Protein AF-A0A2V7IXT1-F1 (afdb_monomer)

Radius of gyration: 15.96 Å; Cα contacts (8 Å, |Δi|>4): 130; chains: 1; bounding box: 38×46×34 Å

Secondary structure (DSSP, 8-state):
-HHHHHHHHTT--------TTTTTTHHHHHHHHHHTT-TT--HHHHHHHHHHHHB-TTTHHHHHHHHHHHHHT-HHHHHS-GGGPPPPPP-TT--SHHHHHHHHTTPPBPSS-SS--SS-HHHHHHHHHHHHHHHHTT--S----

Mean predicted aligned error: 5.62 Å

Sequence (145 aa):
RALVDCGLRLGLDGLVANAIFREAESLNIYAFGQMCRSAELTPERLIDQYAGFVADEKTRGVLGRVLRYIENHSNWQNSLPVSYRLKDFDLPHARSARVALDLLAQVKPRVQPAIPLLEPPAIYLGRLKKRLEAIAAGHIGGTSG

Structure (mmCIF, N/CA/C/O backbone):
data_AF-A0A2V7IXT1-F1
#
_entry.id   AF-A0A2V7IXT1-F1
#
loop_
_atom_site.group_PDB
_atom_site.id
_atom_site.type_symbol
_atom_site.label_atom_id
_atom_site.label_alt_id
_atom_site.label_comp_id
_atom_site.label_asym_id
_atom_site.label_entity_id
_atom_site.label_seq_id
_atom_site.pdbx_PDB_ins_code
_atom_site.Cartn_x
_atom_site.Cartn_y
_atom_site.Cartn_z
_atom_site.occupancy
_atom_site.B_iso_or_equiv
_atom_site.auth_seq_id
_atom_site.auth_comp_id
_atom_site.auth_asym_id
_atom_site.auth_atom_id
_atom_site.pdbx_PDB_model_num
ATOM 1 N N . ARG A 1 1 ? 4.694 -20.022 -6.732 1.00 57.53 1 ARG A N 1
ATOM 2 C CA . ARG A 1 1 ? 3.589 -21.012 -6.677 1.00 57.53 1 ARG A CA 1
ATOM 3 C C . ARG A 1 1 ? 4.124 -22.405 -6.362 1.00 57.53 1 ARG A C 1
ATOM 5 O O . ARG A 1 1 ? 4.001 -22.790 -5.213 1.00 57.53 1 ARG A O 1
ATOM 12 N N . ALA A 1 2 ? 4.880 -23.053 -7.260 1.00 70.38 2 ALA A N 1
ATOM 13 C CA . ALA A 1 2 ? 5.409 -24.413 -7.047 1.00 70.38 2 ALA A CA 1
ATOM 14 C C . ALA A 1 2 ? 6.084 -24.669 -5.681 1.00 70.38 2 ALA A C 1
ATOM 16 O O . ALA A 1 2 ? 5.893 -25.731 -5.103 1.00 70.38 2 ALA A O 1
ATOM 17 N N . LEU A 1 3 ? 6.842 -23.704 -5.146 1.00 76.38 3 LEU A N 1
ATOM 18 C CA . LEU A 1 3 ? 7.564 -23.867 -3.880 1.00 76.38 3 LEU A CA 1
ATOM 19 C C . LEU A 1 3 ? 6.647 -23.913 -2.641 1.00 76.38 3 LEU A C 1
ATOM 21 O O . LEU A 1 3 ? 6.862 -24.748 -1.769 1.00 76.38 3 LEU A O 1
ATOM 25 N N . VAL A 1 4 ? 5.608 -23.072 -2.582 1.00 75.50 4 VAL A N 1
ATOM 26 C CA . VAL A 1 4 ? 4.649 -23.044 -1.456 1.00 75.50 4 VAL A CA 1
ATOM 27 C C . VAL A 1 4 ? 3.779 -24.299 -1.477 1.00 75.50 4 VAL A C 1
ATOM 29 O O . VAL A 1 4 ? 3.658 -24.979 -0.462 1.00 75.50 4 VAL A O 1
ATOM 32 N N . ASP A 1 5 ? 3.262 -24.663 -2.652 1.00 77.19 5 ASP A N 1
ATOM 33 C CA . ASP A 1 5 ? 2.443 -25.869 -2.824 1.00 77.19 5 ASP A CA 1
ATOM 34 C C . ASP A 1 5 ? 3.253 -27.142 -2.517 1.00 77.19 5 ASP A C 1
ATOM 36 O O . ASP A 1 5 ? 2.739 -28.112 -1.961 1.00 77.19 5 ASP A O 1
ATOM 40 N N . CYS A 1 6 ? 4.548 -27.150 -2.855 1.00 81.44 6 CYS A N 1
ATOM 41 C CA . CYS A 1 6 ? 5.457 -28.227 -2.473 1.00 81.44 6 CYS A CA 1
ATOM 42 C C . CYS A 1 6 ? 5.661 -28.282 -0.954 1.00 81.44 6 CYS A C 1
ATOM 44 O O . CYS A 1 6 ? 5.529 -29.356 -0.378 1.00 81.44 6 CYS A O 1
ATOM 46 N N . GLY A 1 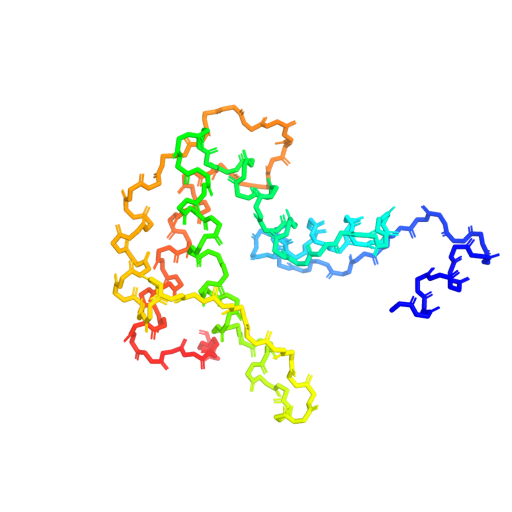7 ? 5.906 -27.140 -0.305 1.00 82.31 7 GLY A N 1
ATOM 47 C CA . GLY A 1 7 ? 6.073 -27.065 1.148 1.00 82.31 7 GLY A CA 1
ATOM 48 C C . GLY A 1 7 ? 4.863 -27.599 1.916 1.00 82.31 7 GLY A C 1
ATOM 49 O O . GLY A 1 7 ? 5.027 -28.444 2.791 1.00 82.31 7 GLY A O 1
ATOM 50 N N . LEU A 1 8 ? 3.649 -27.200 1.525 1.00 80.75 8 LEU A N 1
ATOM 51 C CA . LEU A 1 8 ? 2.416 -27.698 2.144 1.00 80.75 8 LEU A CA 1
ATOM 52 C C . LEU A 1 8 ? 2.257 -29.216 1.974 1.00 80.75 8 LEU A C 1
ATOM 54 O O . LEU A 1 8 ? 1.905 -29.908 2.926 1.00 80.75 8 LEU A O 1
ATOM 58 N N . ARG A 1 9 ? 2.573 -29.765 0.790 1.00 84.44 9 ARG A N 1
ATOM 59 C CA . ARG A 1 9 ? 2.565 -31.225 0.563 1.00 84.44 9 ARG A CA 1
ATOM 60 C C . ARG A 1 9 ? 3.599 -31.972 1.404 1.00 84.44 9 ARG A C 1
ATOM 62 O O . ARG A 1 9 ? 3.385 -33.137 1.716 1.00 84.44 9 ARG A O 1
ATOM 69 N N . LEU A 1 10 ? 4.699 -31.315 1.760 1.00 87.44 10 LEU A N 1
ATOM 70 C CA . LEU A 1 10 ? 5.731 -31.850 2.650 1.00 87.44 10 LEU A CA 1
ATOM 71 C C . LEU A 1 10 ? 5.381 -31.685 4.140 1.00 87.44 10 LEU A C 1
ATOM 73 O O . LEU A 1 10 ? 6.193 -32.043 4.989 1.00 87.44 10 LEU A O 1
ATOM 77 N N . GLY A 1 11 ? 4.195 -31.160 4.469 1.00 84.69 11 GLY A N 1
ATOM 78 C CA . GLY A 1 11 ? 3.756 -30.947 5.849 1.00 84.69 11 GLY A CA 1
ATOM 79 C C . GLY A 1 11 ? 4.353 -29.704 6.510 1.00 84.69 11 GLY A C 1
ATOM 80 O O . GLY A 1 11 ? 4.289 -29.584 7.728 1.00 84.69 11 GLY A O 1
ATOM 81 N N . LEU A 1 12 ? 4.934 -28.779 5.736 1.00 81.50 12 LEU A N 1
ATOM 82 C CA . LEU A 1 12 ? 5.376 -27.488 6.263 1.00 81.50 12 LEU A CA 1
ATOM 83 C C . LEU A 1 12 ? 4.149 -26.596 6.489 1.00 81.50 12 LEU A C 1
ATOM 85 O O . LEU A 1 12 ? 3.541 -26.117 5.534 1.00 81.50 12 LEU A O 1
ATOM 89 N N . ASP A 1 13 ? 3.791 -26.377 7.751 1.00 75.88 13 ASP A N 1
ATOM 90 C CA . ASP A 1 13 ? 2.590 -25.653 8.194 1.00 75.88 13 ASP A CA 1
ATOM 91 C C . ASP A 1 13 ? 2.894 -24.287 8.846 1.00 75.88 13 ASP A C 1
ATOM 93 O O . ASP A 1 13 ? 1.987 -23.517 9.175 1.00 75.88 13 ASP A O 1
ATOM 97 N N . GLY A 1 14 ? 4.181 -23.961 8.989 1.00 73.19 14 GLY A N 1
ATOM 98 C CA . GLY A 1 14 ? 4.692 -22.711 9.541 1.00 73.19 14 GLY A CA 1
ATOM 99 C C . GLY A 1 14 ? 5.402 -21.833 8.510 1.00 73.19 14 GLY A C 1
ATOM 100 O O . GLY A 1 14 ? 5.886 -22.294 7.477 1.00 73.19 14 GLY A O 1
ATOM 101 N N . LEU A 1 15 ? 5.496 -20.537 8.815 1.00 75.88 15 LEU A N 1
ATOM 102 C CA . LEU A 1 15 ? 6.227 -19.556 8.015 1.00 75.88 15 LEU A CA 1
ATOM 103 C C . LEU A 1 15 ? 7.211 -18.811 8.909 1.00 75.88 15 LEU A C 1
ATOM 105 O O . LEU A 1 15 ? 6.836 -18.303 9.964 1.00 75.88 15 LEU A O 1
ATOM 109 N N . VAL A 1 16 ? 8.454 -18.707 8.450 1.00 79.88 16 VAL A N 1
ATOM 110 C CA . VAL A 1 16 ? 9.487 -17.884 9.080 1.00 79.88 16 VAL A CA 1
ATOM 111 C C . VAL A 1 16 ? 9.944 -16.868 8.047 1.00 79.88 16 VAL A C 1
ATOM 113 O O . VAL A 1 16 ? 10.347 -17.234 6.945 1.00 79.88 16 VAL A O 1
ATOM 116 N N . ALA A 1 17 ? 9.856 -15.590 8.398 1.00 78.81 17 ALA A N 1
ATOM 117 C CA . ALA A 1 17 ? 10.349 -14.495 7.578 1.00 78.81 17 ALA A CA 1
ATOM 118 C C . ALA A 1 17 ? 11.476 -13.785 8.323 1.00 78.81 17 ALA A C 1
ATOM 120 O O . ALA A 1 17 ? 11.371 -13.525 9.523 1.00 78.81 17 ALA A O 1
ATOM 121 N N . ASN A 1 18 ? 12.541 -13.445 7.602 1.00 81.94 18 ASN A N 1
ATOM 122 C CA . ASN A 1 18 ? 13.525 -12.509 8.113 1.00 81.94 18 ASN A CA 1
ATOM 123 C C . ASN A 1 18 ? 12.978 -11.087 7.925 1.00 81.94 18 ASN A C 1
ATOM 125 O O . ASN A 1 18 ? 12.835 -10.634 6.794 1.00 81.94 18 ASN A O 1
ATOM 129 N N . ALA A 1 19 ? 12.637 -10.421 9.027 1.00 80.00 19 ALA A N 1
ATOM 130 C CA . ALA A 1 19 ? 11.978 -9.117 9.039 1.00 80.00 19 ALA A CA 1
ATOM 131 C C . ALA A 1 19 ? 12.789 -8.101 9.860 1.00 80.00 19 ALA A C 1
ATOM 133 O O . ALA A 1 19 ? 12.343 -7.628 10.906 1.00 80.00 19 ALA A O 1
ATOM 134 N N . ILE A 1 20 ? 14.004 -7.787 9.395 1.00 80.00 20 ILE A N 1
ATOM 135 C CA . ILE A 1 20 ? 14.915 -6.830 10.055 1.00 80.00 20 ILE A CA 1
ATOM 136 C C . ILE A 1 20 ? 14.280 -5.435 10.145 1.00 80.00 20 ILE A C 1
ATOM 138 O O . ILE A 1 20 ? 14.465 -4.743 11.143 1.00 80.00 20 ILE A O 1
ATOM 142 N N . PHE A 1 21 ? 13.480 -5.044 9.148 1.00 81.62 21 PHE A N 1
ATOM 143 C CA . PHE A 1 21 ? 12.805 -3.747 9.096 1.00 81.62 21 PHE A CA 1
ATOM 144 C C . PHE A 1 21 ? 11.285 -3.902 9.217 1.00 81.62 21 PHE A C 1
ATOM 146 O O . PHE A 1 21 ? 10.526 -3.399 8.391 1.00 81.62 21 PHE A O 1
ATOM 153 N N . ARG A 1 22 ? 10.822 -4.621 10.247 1.00 80.25 22 ARG A N 1
ATOM 154 C CA . ARG A 1 22 ? 9.412 -5.029 10.389 1.00 80.25 22 ARG A CA 1
ATOM 155 C C . ARG A 1 22 ? 8.401 -3.883 10.283 1.00 80.25 22 ARG A C 1
ATOM 157 O O . ARG A 1 22 ? 7.369 -4.046 9.639 1.00 80.25 22 ARG A O 1
ATOM 164 N N . GLU A 1 23 ? 8.684 -2.714 10.857 1.00 78.69 23 GLU A N 1
ATOM 165 C CA . GLU A 1 23 ? 7.810 -1.546 10.732 1.00 78.69 23 GLU A CA 1
ATOM 166 C C . GLU A 1 23 ? 7.810 -1.052 9.280 1.00 78.69 23 GLU A C 1
ATOM 168 O O . GLU A 1 23 ? 6.754 -0.735 8.718 1.00 78.69 23 GLU A O 1
ATOM 173 N N . ALA A 1 24 ? 8.987 -1.037 8.642 1.00 79.12 24 ALA A N 1
ATOM 174 C CA . ALA A 1 24 ? 9.158 -0.612 7.260 1.00 79.12 24 ALA A CA 1
ATOM 175 C C . ALA A 1 24 ? 8.388 -1.489 6.262 1.00 79.12 24 ALA A C 1
ATOM 177 O O . ALA A 1 24 ? 7.849 -0.977 5.281 1.00 79.12 24 ALA A O 1
ATOM 178 N N . GLU A 1 25 ? 8.289 -2.778 6.574 1.00 84.69 25 GLU A N 1
ATOM 179 C CA . GLU A 1 25 ? 7.840 -3.852 5.690 1.00 84.69 25 GLU A CA 1
ATOM 180 C C . GLU A 1 25 ? 6.503 -4.472 6.124 1.00 84.69 25 GLU A C 1
ATOM 182 O O . GLU A 1 25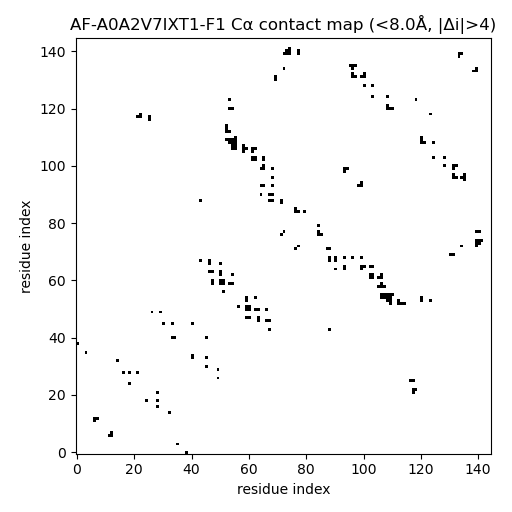 ? 6.168 -5.583 5.723 1.00 84.69 25 GLU A O 1
ATOM 187 N N . SER A 1 26 ? 5.707 -3.764 6.929 1.00 89.19 26 SER A N 1
ATOM 188 C CA . SER A 1 26 ? 4.436 -4.269 7.479 1.00 89.19 26 SER A CA 1
ATOM 189 C C . SER A 1 26 ? 3.475 -4.840 6.422 1.00 89.19 26 SER A C 1
ATOM 191 O O . SER A 1 26 ? 2.935 -5.933 6.612 1.00 89.19 26 SER A O 1
ATOM 193 N N . LEU A 1 27 ? 3.314 -4.162 5.277 1.00 92.31 27 LEU A N 1
ATOM 194 C CA . LEU A 1 27 ? 2.532 -4.671 4.141 1.00 92.31 27 LEU A CA 1
ATOM 195 C C . LEU A 1 27 ? 3.155 -5.940 3.538 1.00 92.31 27 LEU A C 1
ATOM 197 O O . LEU A 1 27 ? 2.425 -6.876 3.229 1.00 92.31 27 LEU A O 1
ATOM 201 N N . ASN A 1 28 ? 4.481 -6.006 3.411 1.00 89.56 28 ASN A N 1
ATOM 202 C CA . ASN A 1 28 ? 5.178 -7.163 2.841 1.00 89.56 28 ASN A CA 1
ATOM 203 C C . ASN A 1 28 ? 5.054 -8.390 3.748 1.00 89.56 28 ASN A C 1
ATOM 205 O O . ASN A 1 28 ? 4.817 -9.494 3.265 1.00 89.56 28 ASN A O 1
ATOM 209 N N . ILE A 1 29 ? 5.151 -8.198 5.065 1.00 89.31 29 ILE A N 1
ATOM 210 C CA . ILE A 1 29 ? 4.967 -9.261 6.061 1.00 89.31 29 ILE A CA 1
ATOM 211 C C . ILE A 1 29 ? 3.528 -9.779 6.019 1.00 89.31 29 ILE A C 1
ATOM 213 O O . ILE A 1 29 ? 3.306 -10.992 5.978 1.00 89.31 29 ILE A O 1
ATOM 217 N N . TYR A 1 30 ? 2.545 -8.873 5.971 1.00 91.31 30 TYR A N 1
ATOM 218 C CA . TYR A 1 30 ? 1.144 -9.248 5.777 1.00 91.31 30 TYR A CA 1
ATOM 219 C C . TYR A 1 30 ? 0.949 -10.014 4.461 1.00 91.31 30 TYR A C 1
ATOM 221 O O . TYR A 1 30 ? 0.306 -11.065 4.447 1.00 91.31 30 TYR A O 1
ATOM 229 N N . ALA A 1 31 ? 1.542 -9.524 3.368 1.00 90.88 31 ALA A N 1
ATOM 230 C CA . ALA A 1 31 ? 1.436 -10.134 2.053 1.00 90.88 31 ALA A CA 1
ATOM 231 C C . ALA A 1 31 ? 1.997 -11.556 2.032 1.00 90.88 31 ALA A C 1
ATOM 233 O O . ALA A 1 31 ? 1.325 -12.476 1.565 1.00 90.88 31 ALA A O 1
ATOM 234 N N . PHE A 1 32 ? 3.187 -11.742 2.603 1.00 88.44 32 PHE A N 1
ATOM 235 C CA . PHE A 1 32 ? 3.836 -13.039 2.730 1.00 88.44 32 PHE A CA 1
ATOM 236 C C . PHE A 1 32 ? 2.954 -14.031 3.497 1.00 88.44 32 PHE A C 1
ATOM 238 O O . PHE A 1 32 ? 2.653 -15.111 2.992 1.00 88.44 32 PHE A O 1
ATOM 245 N N . GLY A 1 33 ? 2.447 -13.637 4.670 1.00 88.31 33 GLY A N 1
ATOM 246 C CA . GLY A 1 33 ? 1.582 -14.495 5.479 1.00 88.31 33 GLY A CA 1
ATOM 247 C C . GLY A 1 33 ? 0.279 -14.895 4.776 1.00 88.31 33 GLY A C 1
ATOM 248 O O . GLY A 1 33 ? -0.142 -16.048 4.872 1.00 88.31 33 GLY A O 1
ATOM 249 N N . GLN A 1 34 ? -0.356 -13.970 4.054 1.00 88.94 34 GLN A N 1
ATOM 250 C CA . GLN A 1 34 ? -1.627 -14.232 3.371 1.00 88.94 34 GLN A CA 1
ATOM 251 C C . GLN A 1 34 ? -1.463 -15.049 2.089 1.00 88.94 34 GLN A C 1
ATOM 253 O O . GLN A 1 34 ? -2.210 -16.004 1.871 1.00 88.94 34 GLN A O 1
ATOM 258 N N . MET A 1 35 ? -0.483 -14.716 1.244 1.00 84.75 35 MET A N 1
ATOM 259 C CA . MET A 1 35 ? -0.278 -15.417 -0.028 1.00 84.75 35 MET A CA 1
ATOM 260 C C . MET A 1 35 ? 0.185 -16.864 0.168 1.00 84.75 35 MET A C 1
ATOM 262 O O . MET A 1 35 ? -0.103 -17.713 -0.670 1.00 84.75 35 MET A O 1
ATOM 266 N N . CYS A 1 36 ? 0.842 -17.178 1.287 1.00 81.81 36 CYS A N 1
ATOM 267 C CA . CYS A 1 36 ? 1.161 -18.560 1.644 1.00 81.81 36 CYS A CA 1
ATOM 268 C C . CYS A 1 36 ? -0.065 -19.386 2.070 1.00 81.81 36 CYS A C 1
ATOM 270 O O . CYS A 1 36 ? -0.015 -20.610 2.015 1.00 81.81 36 CYS A O 1
ATOM 272 N N . ARG A 1 37 ? -1.158 -18.739 2.496 1.00 81.88 37 ARG A N 1
ATOM 273 C CA . ARG A 1 37 ? -2.381 -19.408 2.975 1.00 81.88 37 ARG A CA 1
ATOM 274 C C . ARG A 1 37 ? -3.495 -19.467 1.936 1.00 81.88 37 ARG A C 1
ATOM 276 O O . ARG A 1 37 ? -4.419 -20.258 2.089 1.00 81.88 37 ARG A O 1
ATOM 283 N N . SER A 1 38 ? -3.444 -18.621 0.910 1.00 82.31 38 SER A N 1
ATOM 284 C CA . SER A 1 38 ? -4.497 -18.524 -0.098 1.00 82.31 38 SER A CA 1
ATOM 285 C C . SER A 1 38 ? -3.914 -18.371 -1.498 1.00 82.31 38 SER A C 1
ATOM 287 O O . SER A 1 38 ? -3.477 -17.290 -1.895 1.00 82.31 38 SER A O 1
ATOM 289 N N . ALA A 1 39 ? -3.961 -19.459 -2.270 1.00 76.00 39 ALA A N 1
ATOM 290 C CA . ALA A 1 39 ? -3.483 -19.495 -3.653 1.00 76.00 39 ALA A CA 1
ATOM 291 C C . ALA A 1 39 ? -4.319 -18.624 -4.618 1.00 76.00 39 ALA A C 1
ATOM 293 O O . ALA A 1 39 ? -3.829 -18.221 -5.676 1.00 76.00 39 ALA A O 1
ATOM 294 N N . GLU A 1 40 ? -5.560 -18.310 -4.237 1.00 84.69 40 GLU A N 1
ATOM 295 C CA . GLU A 1 40 ? -6.517 -17.507 -5.013 1.00 84.69 40 GLU A CA 1
ATOM 296 C C . GLU A 1 40 ? -6.392 -15.995 -4.748 1.00 84.69 40 GLU A C 1
ATOM 298 O O . GLU A 1 40 ? -7.068 -15.177 -5.381 1.00 84.69 40 GLU A O 1
ATOM 303 N N . LEU A 1 41 ? -5.562 -15.587 -3.781 1.00 89.69 41 LEU A N 1
ATOM 304 C CA . LEU A 1 41 ? -5.414 -14.179 -3.435 1.00 89.69 41 LEU A CA 1
ATOM 305 C C . LEU A 1 41 ? -4.550 -13.458 -4.478 1.00 89.69 41 LEU A C 1
ATOM 307 O O . LEU A 1 41 ? -3.365 -13.749 -4.638 1.00 89.69 41 LEU A O 1
ATOM 311 N N . THR A 1 42 ? -5.137 -12.483 -5.175 1.00 91.25 42 THR A N 1
ATOM 312 C CA . THR A 1 42 ? -4.389 -11.620 -6.100 1.00 91.25 42 THR A CA 1
ATOM 313 C C . THR A 1 42 ? -3.694 -10.480 -5.345 1.00 91.25 42 THR A C 1
ATOM 315 O O . THR A 1 42 ? -4.178 -10.072 -4.280 1.00 91.25 42 THR A O 1
ATOM 318 N N . PRO A 1 43 ? -2.595 -9.913 -5.882 1.00 92.19 43 PRO A N 1
ATOM 319 C CA . PRO A 1 43 ? -1.930 -8.763 -5.270 1.00 92.19 43 PRO A CA 1
ATOM 320 C C . PRO A 1 43 ? -2.870 -7.563 -5.059 1.00 92.19 43 PRO A C 1
ATOM 322 O O . PRO A 1 43 ? -2.821 -6.913 -4.018 1.00 92.19 43 PRO A O 1
ATOM 325 N N . GLU A 1 44 ? -3.794 -7.302 -5.988 1.00 94.31 44 GLU A N 1
ATOM 326 C CA . GLU A 1 44 ? -4.779 -6.222 -5.874 1.00 94.31 44 GLU A CA 1
ATOM 327 C C . GLU A 1 44 ? -5.720 -6.435 -4.693 1.00 94.31 44 GLU A C 1
ATOM 329 O O . GLU A 1 44 ? -5.947 -5.500 -3.926 1.00 94.31 44 GLU A O 1
ATOM 334 N N . ARG A 1 45 ? -6.260 -7.651 -4.545 1.00 94.94 45 ARG A N 1
ATOM 335 C CA . ARG A 1 45 ? -7.170 -7.987 -3.443 1.00 94.94 45 ARG A CA 1
ATOM 336 C C . ARG A 1 45 ? -6.450 -7.920 -2.103 1.00 94.94 45 ARG A C 1
ATOM 338 O O . ARG A 1 45 ? -7.037 -7.468 -1.125 1.00 94.94 45 ARG A O 1
ATOM 345 N N . LEU A 1 46 ? -5.186 -8.336 -2.067 1.00 96.00 46 LEU A N 1
ATOM 346 C CA . LEU A 1 46 ? -4.349 -8.253 -0.877 1.00 96.00 46 LEU A CA 1
ATOM 347 C C . LEU A 1 46 ? -4.137 -6.803 -0.440 1.00 96.00 46 LEU A C 1
ATOM 349 O O . LEU A 1 46 ? -4.340 -6.478 0.731 1.00 96.00 46 LEU A O 1
ATOM 353 N N . ILE A 1 47 ? -3.773 -5.928 -1.381 1.00 96.50 47 ILE A N 1
ATOM 354 C CA . ILE A 1 47 ? -3.583 -4.500 -1.111 1.00 96.50 47 ILE A CA 1
ATOM 355 C C . ILE A 1 47 ? -4.894 -3.864 -0.635 1.00 96.50 47 ILE A C 1
ATOM 357 O O . ILE A 1 47 ? -4.878 -3.111 0.337 1.00 96.50 47 ILE A O 1
ATOM 361 N N . ASP A 1 48 ? -6.033 -4.188 -1.253 1.00 96.50 48 ASP A N 1
ATOM 362 C CA . ASP A 1 48 ? -7.333 -3.656 -0.823 1.00 96.50 48 ASP A CA 1
ATOM 363 C C . ASP A 1 48 ? -7.725 -4.125 0.586 1.00 96.50 48 ASP A C 1
ATOM 365 O O . ASP A 1 48 ? -8.268 -3.342 1.371 1.00 96.50 48 ASP A O 1
ATOM 369 N N . GLN A 1 49 ? -7.432 -5.382 0.936 1.00 96.19 49 GLN A N 1
ATOM 370 C CA . GLN A 1 49 ? -7.632 -5.892 2.294 1.00 96.19 49 GLN A CA 1
ATOM 371 C C . GLN A 1 49 ? -6.773 -5.128 3.300 1.00 96.19 49 GLN A C 1
ATOM 373 O O . GLN A 1 49 ? -7.298 -4.633 4.298 1.00 96.19 49 GLN A O 1
ATOM 378 N N . TYR A 1 50 ? -5.476 -4.984 3.015 1.00 97.31 50 TYR A N 1
ATOM 379 C CA . TYR A 1 50 ? -4.554 -4.283 3.902 1.00 97.31 50 TYR A CA 1
ATOM 380 C C . TYR A 1 50 ? -4.935 -2.808 4.075 1.00 97.31 50 TYR A C 1
ATOM 382 O O . TYR A 1 50 ? -4.996 -2.299 5.195 1.00 97.31 50 TYR A O 1
ATOM 39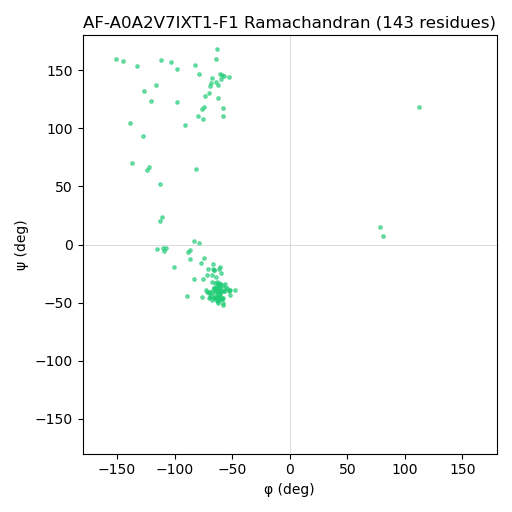0 N N . ALA A 1 51 ? -5.295 -2.135 2.979 1.00 97.81 51 ALA A N 1
ATOM 391 C CA . ALA A 1 51 ? -5.817 -0.773 3.010 1.00 97.81 51 ALA A CA 1
ATOM 392 C C . ALA A 1 51 ? -7.060 -0.658 3.907 1.00 97.81 51 ALA A C 1
ATOM 394 O O . ALA A 1 51 ? -7.232 0.346 4.594 1.00 97.81 51 ALA A O 1
ATOM 395 N N . GLY A 1 52 ? -7.897 -1.699 3.958 1.00 97.50 52 GLY A N 1
ATOM 396 C CA . GLY A 1 52 ? -9.047 -1.789 4.853 1.00 97.50 52 GLY A CA 1
ATOM 397 C C . GLY A 1 52 ? -8.702 -1.858 6.344 1.00 97.50 52 GLY A C 1
ATOM 398 O O . GLY A 1 52 ? -9.548 -1.495 7.155 1.00 97.50 52 GLY A O 1
ATOM 399 N N . PHE A 1 53 ? -7.494 -2.272 6.731 1.00 97.50 53 PHE A N 1
ATOM 400 C CA . PHE A 1 53 ? -7.054 -2.225 8.133 1.00 97.50 53 PHE A CA 1
ATOM 401 C C . PHE A 1 53 ? -6.523 -0.850 8.535 1.00 97.50 53 PHE A C 1
ATOM 403 O O . PHE A 1 53 ? -6.650 -0.459 9.694 1.00 97.50 53 PHE A O 1
ATOM 410 N N . VAL A 1 54 ? -5.960 -0.111 7.578 1.00 98.00 54 VAL A N 1
ATOM 411 C CA . VAL A 1 54 ? -5.336 1.198 7.806 1.00 98.00 54 VAL A CA 1
ATOM 412 C C . VAL A 1 54 ? -6.343 2.340 7.663 1.00 98.00 54 VAL A C 1
ATOM 414 O O . VAL A 1 54 ? -6.356 3.255 8.479 1.00 98.00 54 VAL A O 1
ATOM 417 N N . ALA A 1 55 ? -7.195 2.313 6.643 1.00 98.19 55 ALA A N 1
ATOM 418 C CA . ALA A 1 55 ? -8.138 3.384 6.344 1.00 98.19 55 ALA A CA 1
ATOM 419 C C . ALA A 1 55 ? -9.571 3.044 6.777 1.00 98.19 55 ALA A C 1
ATOM 421 O O . ALA A 1 55 ? -9.961 1.876 6.931 1.00 98.19 55 ALA A O 1
ATOM 422 N N . ASP A 1 56 ? -10.377 4.085 6.977 1.00 97.00 56 ASP A N 1
ATOM 423 C CA . ASP A 1 56 ? -11.809 3.925 7.207 1.00 97.00 56 ASP A CA 1
ATOM 424 C C . ASP A 1 56 ? -12.520 3.301 5.990 1.00 97.00 56 ASP A C 1
ATOM 426 O O . ASP A 1 56 ? -11.970 3.152 4.895 1.00 97.00 56 ASP A O 1
ATOM 430 N N . GLU A 1 57 ? -13.771 2.894 6.184 1.00 95.38 57 GLU A N 1
ATOM 431 C CA . GLU A 1 57 ? -14.544 2.227 5.136 1.00 95.38 57 GLU A CA 1
ATOM 432 C C . GLU A 1 57 ? -14.740 3.096 3.885 1.00 95.38 57 GLU A C 1
ATOM 434 O O . GLU A 1 57 ? -14.726 2.579 2.766 1.00 95.38 57 GLU A O 1
ATOM 439 N N . LYS A 1 58 ? -14.862 4.415 4.067 1.00 97.31 58 LYS A N 1
ATOM 440 C CA . LYS A 1 58 ? -15.126 5.370 2.986 1.00 97.31 58 LYS A CA 1
ATOM 441 C C . LYS A 1 58 ? -13.891 5.627 2.126 1.00 97.31 58 LYS A C 1
ATOM 443 O O . LYS A 1 58 ? -14.024 5.906 0.939 1.00 97.31 58 LYS A O 1
ATOM 448 N N . THR A 1 59 ? -12.696 5.530 2.706 1.00 97.75 59 THR A N 1
ATOM 449 C CA . THR A 1 59 ? -11.441 5.937 2.060 1.00 97.75 59 THR A CA 1
ATOM 450 C C . THR A 1 59 ? -10.469 4.784 1.804 1.00 97.75 59 THR A C 1
ATOM 452 O O . THR A 1 59 ? -9.469 4.981 1.113 1.00 97.75 59 THR A O 1
ATOM 455 N N . ARG A 1 60 ? -10.772 3.547 2.231 1.00 97.25 60 ARG A N 1
ATOM 456 C CA . ARG A 1 60 ? -9.923 2.367 1.946 1.00 97.25 60 ARG A CA 1
ATOM 457 C C . ARG A 1 60 ? -9.631 2.144 0.464 1.00 97.25 60 ARG A C 1
ATOM 459 O O . ARG A 1 60 ? -8.508 1.801 0.112 1.00 97.25 60 ARG A O 1
ATOM 466 N N . GLY A 1 61 ? -10.606 2.392 -0.414 1.00 96.19 61 GLY A N 1
ATOM 467 C CA . GLY A 1 61 ? -10.409 2.259 -1.861 1.00 96.19 61 GLY A CA 1
ATOM 468 C C . GLY A 1 61 ? -9.435 3.301 -2.417 1.00 96.19 61 GLY A C 1
ATOM 469 O O . GLY A 1 61 ? -8.679 3.010 -3.342 1.00 96.19 61 GLY A O 1
ATOM 470 N N . VAL A 1 62 ? -9.409 4.499 -1.823 1.00 96.50 62 VAL A N 1
ATOM 471 C CA . VAL A 1 62 ? -8.442 5.555 -2.160 1.00 96.50 62 VAL A CA 1
ATOM 472 C C . VAL A 1 62 ? -7.042 5.124 -1.736 1.00 96.50 62 VAL A C 1
ATOM 474 O O . VAL A 1 62 ? -6.122 5.155 -2.552 1.00 96.50 62 VAL A O 1
ATOM 477 N N . LEU A 1 63 ? -6.892 4.630 -0.503 1.00 97.81 63 LEU A N 1
ATOM 478 C CA . LEU A 1 63 ? -5.610 4.128 -0.012 1.00 97.81 63 LEU A CA 1
ATOM 479 C C . LEU A 1 63 ? -5.090 2.951 -0.852 1.00 97.81 63 LEU A C 1
ATOM 481 O O . LEU A 1 63 ? -3.912 2.931 -1.197 1.00 97.81 63 LEU A O 1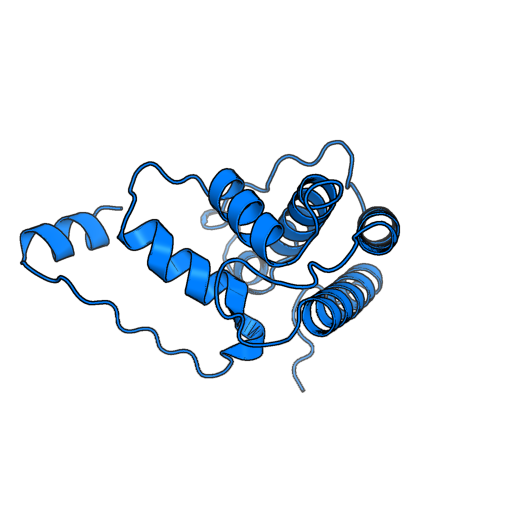
ATOM 485 N N . GLY A 1 64 ? -5.952 2.015 -1.254 1.00 97.06 64 GLY A N 1
ATOM 486 C CA . GLY A 1 64 ? -5.557 0.897 -2.116 1.00 97.06 64 GLY A CA 1
ATOM 487 C C . GLY A 1 64 ? -4.961 1.349 -3.456 1.00 97.06 64 GLY A C 1
ATOM 488 O O . GLY A 1 64 ? -4.028 0.729 -3.960 1.00 97.06 64 GLY A O 1
ATOM 489 N N . ARG A 1 65 ? -5.444 2.455 -4.039 1.00 95.75 65 ARG A N 1
ATOM 490 C CA . ARG A 1 65 ? -4.849 3.045 -5.258 1.00 95.75 65 ARG A CA 1
ATOM 491 C C . ARG A 1 65 ? -3.484 3.670 -4.981 1.00 95.75 65 ARG A C 1
ATOM 493 O O . ARG A 1 65 ? -2.568 3.492 -5.777 1.00 95.75 65 ARG A O 1
ATOM 500 N N . VAL A 1 66 ? -3.346 4.371 -3.855 1.00 96.50 66 VAL A N 1
ATOM 501 C CA . VAL A 1 66 ? -2.070 4.970 -3.434 1.00 96.50 66 VAL A CA 1
ATOM 502 C C . VAL A 1 66 ? -1.008 3.894 -3.206 1.00 96.50 66 VAL A C 1
ATOM 504 O O . VAL A 1 66 ? 0.111 4.034 -3.691 1.00 96.50 66 VAL A O 1
ATOM 507 N N . LEU A 1 67 ? -1.356 2.802 -2.523 1.00 96.31 67 LEU A N 1
ATOM 508 C CA . LEU A 1 67 ? -0.433 1.693 -2.272 1.00 96.31 67 LEU A CA 1
ATOM 509 C C . LEU A 1 67 ? 0.042 1.048 -3.577 1.00 96.31 67 LEU A C 1
ATOM 511 O O . LEU A 1 67 ? 1.242 0.932 -3.787 1.00 96.31 67 LEU A O 1
ATOM 515 N N . ARG A 1 68 ? -0.871 0.731 -4.503 1.00 95.25 68 ARG A N 1
ATOM 516 C CA . ARG A 1 68 ? -0.504 0.215 -5.836 1.00 95.25 68 ARG A CA 1
ATOM 517 C C . ARG A 1 68 ? 0.431 1.162 -6.595 1.00 95.25 68 ARG A C 1
ATOM 519 O O . ARG A 1 68 ? 1.368 0.701 -7.237 1.00 95.25 68 ARG A O 1
ATOM 526 N N . TYR A 1 69 ? 0.205 2.478 -6.508 1.00 94.81 69 TYR A N 1
ATOM 527 C CA . TYR A 1 69 ? 1.100 3.460 -7.127 1.00 94.81 69 TYR A CA 1
ATOM 528 C C . TYR A 1 69 ? 2.513 3.376 -6.541 1.00 94.81 69 TYR A C 1
ATOM 530 O O . TYR A 1 69 ? 3.490 3.375 -7.289 1.00 94.81 69 TYR A O 1
ATOM 538 N N . ILE A 1 70 ? 2.625 3.288 -5.212 1.00 93.94 70 ILE A N 1
ATOM 539 C CA . ILE A 1 70 ? 3.913 3.139 -4.525 1.00 93.94 70 ILE A CA 1
ATOM 540 C C . ILE A 1 70 ? 4.601 1.832 -4.938 1.00 93.94 70 ILE A C 1
ATOM 542 O O . ILE A 1 70 ? 5.805 1.855 -5.184 1.00 93.94 70 ILE A O 1
ATOM 546 N N . GLU A 1 71 ? 3.858 0.731 -5.077 1.00 92.94 71 GLU A N 1
ATOM 547 C CA . GLU A 1 71 ? 4.407 -0.567 -5.492 1.00 92.94 71 GLU A CA 1
ATOM 548 C C . GLU A 1 71 ? 4.941 -0.569 -6.931 1.00 92.94 71 GLU A C 1
ATOM 550 O O . GLU A 1 71 ? 6.023 -1.106 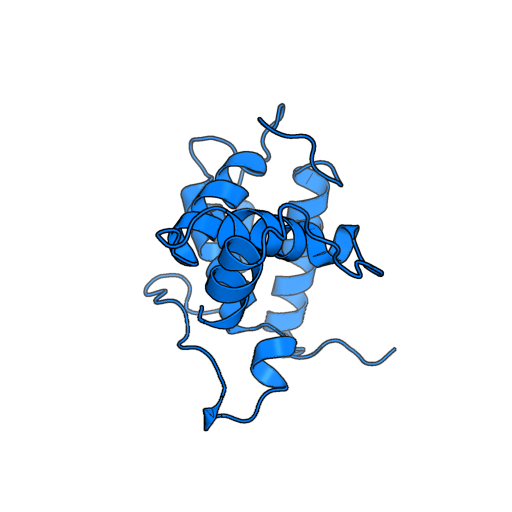-7.175 1.00 92.94 71 GLU A O 1
ATOM 555 N N . ASN A 1 72 ? 4.279 0.125 -7.866 1.00 92.12 72 ASN A N 1
ATOM 556 C CA . ASN A 1 72 ? 4.823 0.352 -9.217 1.00 92.12 72 ASN A CA 1
ATOM 557 C C . ASN A 1 72 ? 6.160 1.127 -9.189 1.00 92.12 72 ASN A C 1
ATOM 559 O O . ASN A 1 72 ? 6.937 1.082 -10.136 1.00 92.12 72 ASN A O 1
ATOM 563 N N . HIS A 1 73 ? 6.452 1.824 -8.086 1.00 91.25 73 HIS A N 1
ATOM 564 C CA . HIS A 1 73 ? 7.701 2.550 -7.844 1.00 91.25 73 HIS A CA 1
ATOM 565 C C . HIS A 1 73 ? 8.542 1.893 -6.735 1.00 91.25 73 HIS A C 1
ATOM 567 O O . HIS A 1 73 ? 9.339 2.569 -6.069 1.00 91.25 73 HIS A O 1
ATOM 573 N N . SER A 1 74 ? 8.363 0.592 -6.475 1.00 85.81 74 SER A N 1
ATOM 574 C CA . SER A 1 74 ? 9.112 -0.091 -5.420 1.00 85.81 74 SER A CA 1
ATOM 575 C C . SER A 1 74 ? 10.599 -0.185 -5.773 1.00 85.81 74 SER A C 1
ATOM 577 O O . SER A 1 74 ? 10.996 -0.356 -6.929 1.00 85.81 74 SER A O 1
ATOM 579 N N . ASN A 1 75 ? 11.454 -0.058 -4.757 1.00 82.94 75 ASN A N 1
ATOM 580 C CA . ASN A 1 75 ? 12.904 -0.167 -4.945 1.00 82.94 75 ASN A CA 1
ATOM 581 C C . ASN A 1 75 ? 13.289 -1.571 -5.418 1.00 82.94 75 ASN A C 1
ATOM 583 O O . ASN A 1 75 ? 14.157 -1.722 -6.270 1.00 82.94 75 ASN A O 1
ATOM 587 N N . TRP A 1 76 ? 12.618 -2.583 -4.865 1.00 83.56 76 TRP A N 1
ATOM 588 C CA . TRP A 1 76 ? 12.874 -3.981 -5.178 1.00 83.56 76 TRP A CA 1
ATOM 589 C C . TRP A 1 76 ? 12.544 -4.303 -6.638 1.00 83.56 76 TRP A C 1
ATOM 591 O O . TRP A 1 76 ? 13.367 -4.869 -7.340 1.00 83.56 76 TRP A O 1
ATOM 601 N N . GLN A 1 77 ? 11.392 -3.858 -7.144 1.00 84.69 77 GLN A N 1
ATOM 602 C CA . GLN A 1 77 ? 11.041 -4.042 -8.553 1.00 84.69 77 GLN A CA 1
ATOM 603 C C . GLN A 1 77 ? 12.047 -3.343 -9.484 1.00 84.69 77 GLN A C 1
ATOM 605 O O . GLN A 1 77 ? 12.436 -3.889 -10.515 1.00 84.69 77 GLN A O 1
ATOM 610 N N . ASN A 1 78 ? 12.503 -2.142 -9.117 1.00 86.06 78 ASN A N 1
ATOM 611 C CA . ASN A 1 78 ? 13.459 -1.388 -9.927 1.00 86.06 78 ASN A CA 1
ATOM 612 C C . ASN A 1 78 ? 14.875 -1.982 -9.920 1.00 86.06 78 ASN A C 1
ATOM 614 O O . ASN A 1 78 ? 15.590 -1.808 -10.909 1.00 86.06 78 ASN A O 1
ATOM 618 N N . SER A 1 79 ? 15.270 -2.708 -8.867 1.00 86.12 79 SER A N 1
ATOM 619 C CA . SER A 1 79 ? 16.571 -3.390 -8.816 1.00 86.12 79 SER A CA 1
ATOM 620 C C . SER A 1 79 ? 16.618 -4.677 -9.646 1.00 86.12 79 SER A C 1
ATOM 622 O O . SER A 1 79 ? 17.707 -5.159 -9.958 1.00 86.12 79 SER A O 1
ATOM 624 N N . LEU A 1 80 ? 15.465 -5.222 -10.046 1.00 86.25 80 LEU A N 1
ATOM 625 C CA . LEU A 1 80 ? 15.399 -6.399 -10.907 1.00 86.25 80 LEU A CA 1
ATOM 626 C C . LEU A 1 80 ? 15.647 -6.055 -12.388 1.00 86.25 80 LEU A C 1
ATOM 628 O O . LEU A 1 80 ? 15.203 -4.998 -12.864 1.00 86.25 80 LEU A O 1
ATOM 632 N N . PRO A 1 81 ? 16.270 -6.971 -13.162 1.00 90.38 81 PRO A N 1
ATOM 633 C CA . PRO A 1 81 ? 16.314 -6.869 -14.617 1.00 90.38 81 PRO A CA 1
ATOM 634 C C . PRO A 1 81 ? 14.903 -6.804 -15.207 1.00 90.38 81 PRO A C 1
ATOM 636 O O . PRO A 1 81 ? 13.994 -7.473 -14.718 1.00 90.38 81 PRO A O 1
ATOM 639 N N . VAL A 1 82 ? 14.730 -6.046 -16.294 1.00 87.69 82 VAL A N 1
ATOM 640 C CA . VAL A 1 82 ? 13.413 -5.767 -16.902 1.00 87.69 82 VAL A CA 1
ATOM 641 C C . VAL A 1 82 ? 12.614 -7.041 -17.199 1.00 87.69 82 VAL A C 1
ATOM 643 O O . VAL A 1 82 ? 11.417 -7.074 -16.941 1.00 87.69 82 VAL A O 1
ATOM 646 N N . SER A 1 83 ? 13.267 -8.110 -17.664 1.00 92.19 83 SER A N 1
ATOM 647 C CA . SER A 1 83 ? 12.619 -9.395 -17.971 1.00 92.19 83 SER A CA 1
ATOM 648 C C . SER A 1 83 ? 12.067 -10.146 -16.753 1.00 92.19 83 SER A C 1
ATOM 650 O O . SER A 1 83 ? 11.270 -11.062 -16.928 1.00 92.19 83 SER A O 1
ATOM 652 N N . TYR A 1 84 ? 12.490 -9.786 -15.538 1.00 90.00 84 TYR A N 1
ATOM 653 C CA . TYR A 1 84 ? 12.036 -10.395 -14.282 1.00 90.00 84 TYR A CA 1
ATOM 654 C C . TYR A 1 84 ? 11.112 -9.488 -13.467 1.00 90.00 84 TYR A C 1
ATOM 656 O O . TYR A 1 84 ? 10.625 -9.903 -12.415 1.00 90.00 84 TYR A O 1
ATOM 664 N N . ARG A 1 85 ? 10.865 -8.259 -13.931 1.00 88.50 85 ARG A N 1
ATOM 665 C CA . ARG A 1 85 ? 9.930 -7.347 -13.275 1.00 88.50 85 ARG A CA 1
ATOM 666 C C . ARG A 1 85 ? 8.508 -7.872 -13.418 1.00 88.50 85 ARG A C 1
ATOM 668 O O . ARG A 1 85 ? 8.103 -8.353 -14.476 1.00 88.50 85 ARG A O 1
ATOM 675 N N . LEU A 1 86 ? 7.736 -7.754 -12.343 1.00 87.81 86 LEU A N 1
ATOM 676 C CA . LEU A 1 86 ? 6.293 -7.983 -12.389 1.00 87.81 86 LEU A CA 1
ATOM 677 C C . LEU A 1 86 ? 5.605 -6.951 -13.293 1.00 87.81 86 LEU A C 1
ATOM 679 O O . LEU A 1 86 ? 6.145 -5.879 -13.554 1.00 87.81 86 LEU A O 1
ATOM 683 N N . LYS A 1 87 ? 4.396 -7.258 -13.759 1.00 90.44 87 LYS A N 1
ATOM 684 C CA . LYS A 1 87 ? 3.580 -6.261 -14.454 1.00 90.44 87 LYS A CA 1
ATOM 685 C C . LYS A 1 87 ? 3.126 -5.195 -13.456 1.00 90.44 87 LYS A C 1
ATOM 687 O O . LYS A 1 87 ? 2.664 -5.541 -12.370 1.00 90.44 87 LYS A O 1
ATOM 692 N N . ASP A 1 88 ? 3.212 -3.934 -13.857 1.00 91.25 88 ASP A N 1
ATOM 693 C CA . ASP A 1 88 ? 2.675 -2.823 -13.076 1.00 91.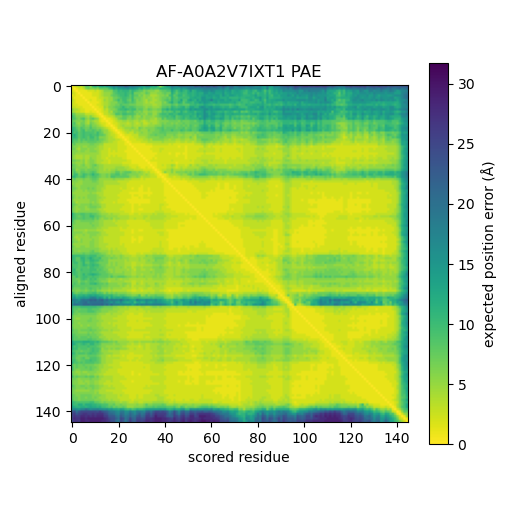25 88 ASP A CA 1
ATOM 694 C C . ASP A 1 88 ? 1.161 -2.959 -12.873 1.00 91.25 88 ASP A C 1
ATOM 696 O O . ASP A 1 88 ? 0.423 -3.423 -13.752 1.00 91.25 88 ASP A O 1
ATOM 700 N N . PHE A 1 89 ? 0.693 -2.498 -11.716 1.00 92.62 89 PHE A N 1
ATOM 701 C CA . PHE A 1 89 ? -0.726 -2.324 -11.448 1.00 92.62 89 PHE A CA 1
ATOM 702 C C . PHE A 1 89 ? -1.330 -1.298 -12.407 1.00 92.62 89 PHE A C 1
ATOM 704 O O . PHE A 1 89 ? -0.764 -0.221 -12.613 1.00 92.62 89 PHE A O 1
ATOM 711 N N . ASP A 1 90 ? -2.517 -1.602 -12.931 1.00 89.38 90 ASP A N 1
ATOM 712 C CA . ASP A 1 90 ? -3.267 -0.667 -13.764 1.00 89.38 90 ASP A CA 1
ATOM 713 C C . ASP A 1 90 ? -3.890 0.448 -12.908 1.00 89.38 90 ASP A C 1
ATOM 715 O O . ASP A 1 90 ? -4.688 0.204 -11.998 1.00 89.38 90 ASP A O 1
ATOM 719 N N . LEU A 1 91 ? -3.487 1.691 -13.180 1.00 84.75 91 LEU A N 1
ATOM 720 C CA . LEU A 1 91 ? -3.831 2.872 -12.390 1.00 84.75 91 LEU A CA 1
ATOM 721 C C . LEU A 1 91 ? -4.203 4.051 -13.297 1.00 84.75 91 LEU A C 1
ATOM 723 O O . LEU A 1 91 ? -3.491 5.060 -13.338 1.00 84.75 91 LEU A O 1
ATOM 727 N N . PRO A 1 92 ? -5.358 4.000 -13.984 1.00 72.62 92 PRO A N 1
ATOM 728 C CA . PRO A 1 92 ? -5.734 5.031 -14.950 1.00 72.62 92 PRO A CA 1
ATOM 729 C C . PRO A 1 92 ? -5.841 6.433 -14.331 1.00 72.62 92 PRO A C 1
ATOM 731 O O . PRO A 1 92 ? -5.658 7.423 -15.042 1.00 72.62 92 PRO A O 1
ATOM 734 N N . HIS A 1 93 ? -6.082 6.520 -13.016 1.00 63.47 93 HIS A N 1
ATOM 735 C CA . HIS A 1 93 ? -6.339 7.760 -12.276 1.00 63.47 93 HIS A CA 1
ATOM 736 C C . HIS A 1 93 ? -5.214 8.210 -11.331 1.00 63.47 93 HIS A C 1
ATOM 738 O O . HIS A 1 93 ? -5.325 9.289 -10.766 1.00 63.47 93 HIS A O 1
ATOM 744 N N . ALA A 1 94 ? -4.149 7.426 -11.139 1.00 64.69 94 ALA A N 1
ATOM 745 C CA . ALA A 1 94 ? -3.013 7.783 -10.280 1.00 64.69 94 ALA A CA 1
ATOM 746 C C . ALA A 1 94 ? -1.729 7.763 -11.115 1.00 64.69 94 ALA A C 1
ATOM 748 O O . ALA A 1 94 ? -0.879 6.898 -10.953 1.00 64.69 94 ALA A O 1
ATOM 749 N N . ARG A 1 95 ? -1.626 8.694 -12.070 1.00 79.56 95 ARG A N 1
ATOM 750 C CA . ARG A 1 95 ? -0.543 8.698 -13.069 1.00 79.56 95 ARG A CA 1
ATOM 751 C C . ARG A 1 95 ? 0.730 9.417 -12.621 1.00 79.56 95 ARG A C 1
ATOM 753 O O . ARG A 1 95 ? 1.703 9.435 -13.363 1.00 79.56 95 ARG A O 1
ATOM 760 N N . SER A 1 96 ? 0.727 10.047 -11.448 1.00 90.06 96 SER A N 1
ATOM 761 C CA . SER A 1 96 ? 1.891 10.768 -10.936 1.00 90.06 96 SER A CA 1
ATOM 762 C C . SER A 1 96 ? 1.926 10.786 -9.413 1.00 90.06 96 SER A C 1
ATOM 764 O O . SER A 1 96 ? 0.897 10.651 -8.744 1.00 90.06 96 SER A O 1
ATOM 766 N N . ALA A 1 97 ? 3.118 11.031 -8.867 1.00 92.94 97 ALA A N 1
ATOM 767 C CA . ALA A 1 97 ? 3.334 11.108 -7.428 1.00 92.94 97 ALA A CA 1
ATOM 768 C C . ALA A 1 97 ? 2.520 12.244 -6.803 1.00 92.94 97 ALA A C 1
ATOM 770 O O . ALA A 1 97 ? 2.014 12.106 -5.692 1.00 92.94 97 ALA A O 1
ATOM 771 N N . ARG A 1 98 ? 2.318 13.339 -7.549 1.00 94.00 98 ARG A N 1
ATOM 772 C CA . ARG A 1 98 ? 1.469 14.448 -7.115 1.00 94.00 98 ARG A CA 1
ATOM 773 C C . ARG A 1 98 ? 0.017 14.014 -6.937 1.00 94.00 98 ARG A C 1
ATOM 775 O O . ARG A 1 98 ? -0.558 14.262 -5.884 1.00 94.00 98 ARG A O 1
ATOM 782 N N . VAL A 1 99 ? -0.545 13.310 -7.919 1.00 94.69 99 VAL A N 1
ATOM 783 C CA . VAL A 1 99 ? -1.920 12.800 -7.823 1.00 94.69 99 VAL A CA 1
ATOM 784 C C . VAL A 1 99 ? -2.048 11.797 -6.675 1.00 94.69 99 VAL A C 1
ATOM 786 O O . VAL A 1 99 ? -3.023 11.835 -5.930 1.00 94.69 99 VAL A O 1
ATOM 789 N N . ALA A 1 100 ? -1.050 10.934 -6.473 1.00 95.75 100 ALA A N 1
ATOM 790 C CA . ALA A 1 100 ? -1.034 10.012 -5.341 1.00 95.75 100 ALA A CA 1
ATOM 791 C C . ALA A 1 100 ? -0.975 10.737 -3.980 1.00 95.75 100 ALA A C 1
ATOM 793 O O . ALA A 1 100 ? -1.645 10.304 -3.044 1.00 95.75 100 ALA A O 1
ATOM 794 N N . LEU A 1 101 ? -0.237 11.851 -3.863 1.00 97.12 101 LEU A N 1
ATOM 795 C CA . LEU A 1 101 ? -0.226 12.698 -2.660 1.00 97.12 101 LEU A CA 1
ATOM 796 C C . LEU A 1 101 ? -1.595 13.333 -2.399 1.00 97.12 101 LEU A C 1
ATOM 798 O O . LEU A 1 101 ? -2.083 13.287 -1.269 1.00 97.12 101 LEU A O 1
ATOM 802 N N . ASP A 1 102 ? -2.228 13.880 -3.438 1.00 96.25 102 ASP A N 1
ATOM 803 C CA . ASP A 1 102 ? -3.552 14.500 -3.330 1.00 96.25 102 ASP A CA 1
ATOM 804 C C . ASP A 1 102 ? -4.634 13.462 -2.961 1.00 96.25 102 ASP A C 1
ATOM 806 O O . ASP A 1 102 ? -5.569 13.765 -2.217 1.00 96.25 102 ASP A O 1
ATOM 810 N N . LEU A 1 103 ? -4.496 12.212 -3.420 1.00 96.25 103 LEU A N 1
ATOM 811 C CA . LEU A 1 103 ? -5.338 11.089 -2.990 1.00 96.25 103 LEU A CA 1
ATOM 812 C C . LEU A 1 103 ? -5.060 10.687 -1.538 1.00 96.25 103 LEU A C 1
ATOM 814 O O . LEU A 1 103 ? -5.999 10.499 -0.767 1.00 96.25 103 LEU A O 1
ATOM 818 N N . LEU A 1 104 ? -3.789 10.575 -1.140 1.00 97.75 104 LEU A N 1
ATOM 819 C CA . LEU A 1 104 ? -3.415 10.201 0.226 1.00 97.75 104 LEU A CA 1
ATOM 820 C C . LEU A 1 104 ? -3.950 11.205 1.256 1.0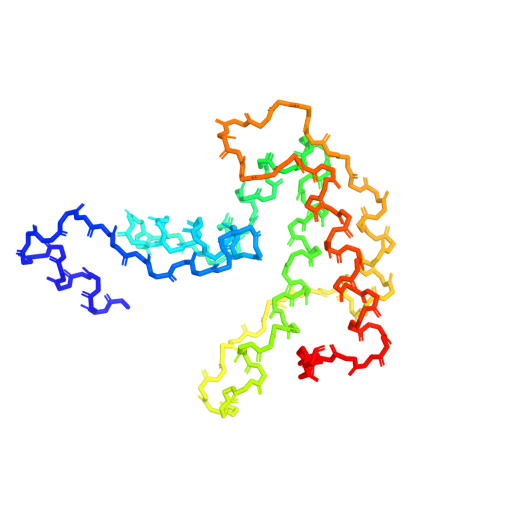0 97.75 104 LEU A C 1
ATOM 822 O O . LEU A 1 104 ? -4.396 10.796 2.324 1.00 97.75 104 LEU A O 1
ATOM 826 N N . ALA A 1 105 ? -3.973 12.498 0.924 1.00 97.69 105 ALA A N 1
ATOM 827 C CA . ALA A 1 105 ? -4.529 13.545 1.784 1.00 97.69 105 ALA A CA 1
ATOM 828 C C . ALA A 1 105 ? -6.033 13.371 2.084 1.00 97.69 105 ALA A C 1
ATOM 830 O O . ALA A 1 105 ? -6.526 13.907 3.074 1.00 97.69 105 ALA A O 1
ATOM 831 N N . GLN A 1 106 ? -6.762 12.615 1.258 1.00 97.38 106 GLN A N 1
ATOM 832 C CA . GLN A 1 106 ? -8.183 12.315 1.460 1.00 97.38 106 GLN A CA 1
ATOM 833 C C . GLN A 1 106 ? -8.403 11.094 2.363 1.00 97.38 106 GLN A C 1
ATOM 835 O O . GLN A 1 106 ? -9.531 10.849 2.793 1.00 97.38 106 GLN A O 1
ATOM 840 N N . VAL A 1 107 ? -7.356 10.309 2.635 1.00 98.19 107 VAL A N 1
ATOM 841 C CA . VAL A 1 107 ? -7.460 9.072 3.411 1.00 98.19 107 VAL A CA 1
ATOM 842 C C . VAL A 1 107 ? -7.655 9.389 4.887 1.00 98.19 107 VAL A C 1
ATOM 844 O O . VAL A 1 107 ? -6.866 10.107 5.500 1.00 98.19 107 VAL A O 1
ATOM 847 N N . LYS A 1 108 ? -8.690 8.793 5.480 1.00 98.25 108 LYS A N 1
ATOM 848 C CA . LYS A 1 108 ? -8.948 8.885 6.915 1.00 98.25 108 LYS A CA 1
ATOM 849 C C . LYS A 1 108 ? -8.405 7.642 7.615 1.00 98.25 108 LYS A C 1
ATOM 851 O O . LYS A 1 108 ? -8.813 6.533 7.257 1.00 98.25 108 LYS A O 1
ATOM 856 N N . PRO A 1 109 ? -7.504 7.791 8.603 1.00 98.06 109 PRO A N 1
ATOM 857 C CA . PRO A 1 109 ? -6.991 6.652 9.347 1.00 98.06 109 PRO A CA 1
ATOM 858 C C . PRO A 1 109 ? -8.122 5.981 10.127 1.00 98.06 109 PRO A C 1
ATOM 860 O O . PRO A 1 109 ? -8.974 6.642 10.724 1.00 98.06 109 PRO A O 1
ATOM 863 N N . ARG A 1 110 ? -8.117 4.652 10.146 1.00 97.06 110 ARG A N 1
ATOM 864 C CA . ARG A 1 110 ? -9.035 3.861 10.956 1.00 97.06 110 ARG A CA 1
ATOM 865 C C . ARG A 1 110 ? -8.666 4.010 12.430 1.00 97.06 110 ARG A C 1
ATOM 867 O O . ARG A 1 110 ? -7.514 3.831 12.804 1.00 97.06 110 ARG A O 1
ATOM 874 N N . VAL A 1 111 ? -9.656 4.303 13.269 1.00 94.06 111 VAL A N 1
ATOM 875 C CA . VAL A 1 111 ? -9.445 4.450 14.720 1.00 94.06 111 VAL A CA 1
ATOM 876 C C . VAL A 1 111 ? -9.183 3.093 15.377 1.00 94.06 111 VAL A C 1
ATOM 878 O O . VAL A 1 111 ? -8.292 2.973 16.210 1.00 94.06 111 VAL A O 1
ATOM 881 N N . GLN A 1 112 ? -9.923 2.061 14.962 1.00 93.81 112 GLN A N 1
ATOM 882 C CA . GLN A 1 112 ? -9.807 0.705 15.492 1.00 93.81 112 GLN A CA 1
ATOM 883 C C . GLN A 1 112 ? -9.618 -0.306 14.348 1.00 93.81 112 GLN A C 1
ATOM 885 O O . GLN A 1 112 ? -10.595 -0.739 13.727 1.00 93.81 112 GLN A O 1
ATOM 890 N N . PRO A 1 113 ? -8.365 -0.641 13.998 1.00 94.12 113 PRO A N 1
ATOM 891 C CA . PRO A 1 113 ? -8.057 -1.688 13.028 1.00 94.12 113 PRO A CA 1
ATOM 892 C C . PRO A 1 113 ? -8.615 -3.053 13.449 1.00 94.12 113 PRO A C 1
ATOM 894 O O . PRO A 1 113 ? -8.651 -3.381 14.632 1.00 94.12 113 PRO A O 1
ATOM 897 N N . ALA A 1 114 ? -9.027 -3.870 12.475 1.00 92.75 114 ALA A N 1
ATOM 898 C CA . ALA A 1 114 ? -9.551 -5.218 12.736 1.00 92.75 114 ALA A CA 1
ATOM 899 C C . ALA A 1 114 ? -8.457 -6.238 13.112 1.00 92.75 114 ALA A C 1
ATOM 901 O O . ALA A 1 114 ? -8.765 -7.344 13.548 1.00 92.75 114 ALA A O 1
ATOM 902 N N . ILE A 1 115 ? -7.189 -5.868 12.930 1.00 91.06 115 ILE A N 1
ATOM 903 C CA . ILE A 1 115 ? -6.007 -6.635 13.324 1.00 91.06 115 ILE A CA 1
ATOM 904 C C . ILE A 1 115 ? -5.033 -5.705 14.053 1.00 91.06 115 ILE A C 1
ATOM 906 O O . ILE A 1 115 ? -5.034 -4.503 13.773 1.00 91.06 115 ILE A O 1
ATOM 910 N N . PRO A 1 116 ? -4.168 -6.217 14.941 1.00 90.69 116 PRO A N 1
ATOM 911 C CA . PRO A 1 116 ? -3.066 -5.421 15.461 1.00 90.69 116 PRO A CA 1
ATOM 912 C C . PRO A 1 116 ? -2.125 -5.030 14.313 1.00 90.69 116 PRO A C 1
ATOM 914 O O . PRO A 1 116 ? -1.646 -5.884 13.567 1.00 90.69 116 PRO A O 1
ATOM 917 N N . LEU A 1 117 ? -1.867 -3.732 14.173 1.00 92.06 117 LEU A N 1
ATOM 918 C CA . LEU A 1 117 ? -0.857 -3.198 13.262 1.00 92.06 117 LEU A CA 1
ATOM 919 C C . LEU A 1 117 ? 0.426 -2.907 14.045 1.00 92.06 117 LEU A C 1
ATOM 921 O O . LEU A 1 117 ? 0.372 -2.586 15.230 1.00 92.06 117 LEU A O 1
ATOM 925 N N . LEU A 1 118 ? 1.577 -2.993 13.373 1.00 89.88 118 LEU A N 1
ATOM 926 C CA . LEU A 1 118 ? 2.883 -2.709 13.985 1.00 89.88 118 LEU A CA 1
ATOM 927 C C . LEU A 1 118 ? 3.046 -1.236 14.388 1.00 89.88 118 LEU A C 1
ATOM 929 O O . LEU A 1 118 ? 3.849 -0.917 15.258 1.00 89.88 118 LEU A O 1
ATOM 933 N N . GLU A 1 119 ? 2.274 -0.347 13.768 1.00 91.81 119 GLU A N 1
ATOM 934 C CA . GLU A 1 119 ? 2.212 1.073 14.095 1.00 91.81 119 GLU A CA 1
ATOM 935 C C . GLU A 1 119 ? 0.776 1.600 13.914 1.00 91.81 119 GLU A C 1
ATOM 937 O O . GLU A 1 119 ? -0.016 1.003 13.173 1.00 91.81 119 GLU A O 1
ATOM 942 N N . PRO A 1 120 ? 0.406 2.719 14.563 1.00 95.12 120 PRO A N 1
ATOM 943 C CA . PRO A 1 120 ? -0.902 3.331 14.364 1.00 95.12 120 PRO A CA 1
ATOM 944 C C . PRO A 1 120 ? -1.120 3.739 12.896 1.00 95.12 120 PRO A C 1
ATOM 946 O O . PRO A 1 120 ? -0.197 4.280 12.279 1.00 95.12 120 PRO A O 1
ATOM 949 N N . PRO A 1 121 ? -2.339 3.602 12.338 1.00 96.75 121 PRO A N 1
ATOM 950 C CA . PRO A 1 121 ? -2.606 3.943 10.942 1.00 96.75 121 PRO A CA 1
ATOM 951 C C . PRO A 1 121 ? -2.156 5.343 10.516 1.00 96.75 121 PRO A C 1
ATOM 953 O O . PRO A 1 121 ? -1.617 5.510 9.428 1.00 96.75 121 PRO A O 1
ATOM 956 N N . ALA A 1 122 ? -2.316 6.351 11.378 1.00 96.88 122 ALA A N 1
ATOM 957 C CA . ALA A 1 122 ? -1.880 7.715 11.080 1.00 96.88 122 ALA A CA 1
ATOM 958 C C . ALA A 1 122 ? -0.356 7.825 10.865 1.00 96.88 122 ALA A C 1
ATOM 960 O O . ALA A 1 122 ? 0.088 8.571 9.992 1.00 96.88 122 ALA A O 1
ATOM 961 N N . ILE A 1 123 ? 0.439 7.054 11.615 1.00 95.50 123 ILE A N 1
ATOM 962 C CA . ILE A 1 123 ? 1.899 7.006 11.463 1.00 95.50 123 ILE A CA 1
ATOM 963 C C . ILE A 1 123 ? 2.266 6.353 10.127 1.00 95.50 123 ILE A C 1
ATOM 965 O O . ILE A 1 123 ? 3.070 6.912 9.376 1.00 95.50 123 ILE A O 1
ATOM 969 N N . TYR A 1 124 ? 1.596 5.251 9.779 1.00 95.62 124 TYR A N 1
ATOM 970 C CA . TYR A 1 124 ? 1.776 4.579 8.491 1.00 95.62 124 TYR A CA 1
ATOM 971 C C . TYR A 1 124 ? 1.457 5.502 7.312 1.00 95.62 124 TYR A C 1
ATOM 973 O O . TYR A 1 124 ? 2.275 5.651 6.403 1.00 95.62 124 TYR A O 1
ATOM 981 N N . LEU A 1 125 ? 0.328 6.219 7.351 1.00 97.31 125 LEU A N 1
ATOM 982 C CA . LEU A 1 125 ? -0.020 7.205 6.319 1.00 97.31 125 LEU A CA 1
ATOM 983 C C . LEU A 1 125 ? 1.027 8.328 6.217 1.00 97.31 125 LEU A C 1
ATOM 985 O O . LEU A 1 125 ? 1.392 8.730 5.111 1.00 97.31 125 LEU A O 1
ATOM 989 N N . GLY A 1 126 ? 1.568 8.796 7.346 1.00 96.31 126 GLY A N 1
ATOM 990 C CA . GLY A 1 126 ? 2.665 9.767 7.364 1.00 96.31 126 GLY A CA 1
ATOM 991 C C . GLY A 1 126 ? 3.929 9.258 6.662 1.00 96.31 126 GLY A C 1
ATOM 992 O O . GLY A 1 126 ? 4.603 10.014 5.960 1.00 96.31 126 GLY A O 1
ATOM 993 N N . ARG A 1 127 ? 4.234 7.964 6.781 1.00 94.62 127 ARG A N 1
ATOM 994 C CA . ARG A 1 127 ? 5.354 7.335 6.069 1.00 94.62 127 ARG A CA 1
ATOM 995 C C . ARG A 1 127 ? 5.086 7.165 4.578 1.00 94.62 127 ARG A C 1
ATOM 997 O O . ARG A 1 127 ? 5.985 7.427 3.779 1.00 94.62 127 ARG A O 1
ATOM 1004 N N . LEU A 1 128 ? 3.863 6.800 4.191 1.00 95.12 128 LEU A N 1
ATOM 1005 C CA . LEU A 1 128 ? 3.471 6.773 2.779 1.00 95.12 128 LEU A CA 1
ATOM 1006 C C . LEU A 1 128 ? 3.617 8.155 2.138 1.00 95.12 128 LEU A C 1
ATOM 1008 O O . LEU A 1 128 ? 4.131 8.256 1.028 1.00 95.12 128 LEU A O 1
ATOM 1012 N N . LYS A 1 129 ? 3.247 9.224 2.856 1.00 96.94 129 LYS A N 1
ATOM 1013 C CA . LYS A 1 129 ? 3.440 10.604 2.392 1.00 96.94 129 LYS A CA 1
ATOM 1014 C C . LYS A 1 129 ? 4.914 10.887 2.097 1.00 96.94 129 LYS A C 1
ATOM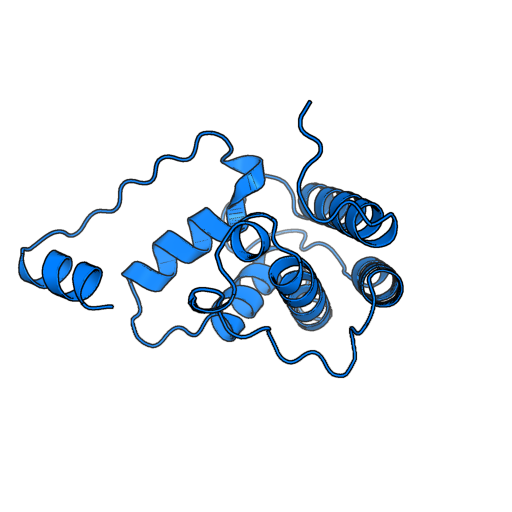 1016 O O . LYS A 1 129 ? 5.229 11.278 0.977 1.00 96.94 129 LYS A O 1
ATOM 1021 N N . LYS A 1 130 ? 5.814 10.602 3.047 1.00 95.00 130 LYS A N 1
ATOM 1022 C CA . LYS A 1 130 ? 7.268 10.761 2.849 1.00 95.00 130 LYS A CA 1
ATOM 1023 C C . LYS A 1 130 ? 7.778 9.956 1.652 1.00 95.00 130 LYS A C 1
ATOM 1025 O O . LYS A 1 130 ? 8.611 10.434 0.887 1.00 95.00 130 LYS A O 1
ATOM 1030 N N . ARG A 1 131 ? 7.270 8.733 1.460 1.00 92.94 131 ARG A N 1
ATOM 1031 C CA . ARG A 1 131 ? 7.644 7.900 0.311 1.00 92.94 131 ARG A CA 1
ATOM 1032 C C . ARG A 1 131 ? 7.192 8.518 -1.012 1.00 92.94 131 ARG A C 1
ATOM 1034 O O . ARG A 1 131 ? 7.973 8.541 -1.956 1.00 92.94 131 ARG A O 1
ATOM 1041 N N . LEU A 1 132 ? 5.966 9.025 -1.087 1.00 94.75 132 LEU A N 1
ATOM 1042 C CA . LEU A 1 132 ? 5.460 9.697 -2.283 1.00 94.75 132 LEU A CA 1
ATOM 1043 C C . LEU A 1 132 ? 6.215 10.997 -2.583 1.00 94.75 132 LEU A C 1
ATOM 1045 O O . LEU A 1 132 ? 6.492 11.267 -3.747 1.00 94.75 132 LEU A O 1
ATOM 1049 N N . GLU A 1 133 ? 6.589 11.769 -1.560 1.00 95.56 133 GLU A N 1
ATOM 1050 C CA . GLU A 1 133 ? 7.448 12.955 -1.704 1.00 95.56 133 GLU A CA 1
ATOM 1051 C C . GLU A 1 133 ? 8.822 12.580 -2.279 1.00 95.56 133 GLU A C 1
ATOM 1053 O O . GLU A 1 133 ? 9.294 13.226 -3.213 1.00 95.56 133 GLU A O 1
ATOM 1058 N N . ALA A 1 134 ? 9.428 11.489 -1.802 1.00 92.62 134 ALA A N 1
ATOM 1059 C CA . ALA A 1 134 ? 10.680 10.976 -2.357 1.00 92.62 134 ALA A CA 1
ATOM 1060 C C . ALA A 1 134 ? 10.533 10.544 -3.827 1.00 92.62 134 ALA A C 1
ATOM 1062 O O . ALA A 1 134 ? 11.363 10.905 -4.658 1.00 92.62 134 ALA A O 1
ATOM 1063 N N . ILE A 1 135 ? 9.452 9.834 -4.175 1.00 92.31 135 ILE A N 1
ATOM 1064 C CA . ILE A 1 135 ? 9.157 9.462 -5.570 1.00 92.31 135 ILE A CA 1
ATOM 1065 C C . ILE A 1 135 ? 8.972 10.720 -6.434 1.00 92.31 135 ILE A C 1
ATOM 1067 O O . ILE A 1 135 ? 9.493 10.774 -7.545 1.00 92.31 135 ILE A O 1
ATOM 1071 N N . ALA A 1 136 ? 8.279 11.748 -5.931 1.00 92.50 136 ALA A N 1
ATOM 1072 C CA . ALA A 1 136 ? 8.082 13.015 -6.639 1.00 92.50 136 ALA A CA 1
ATOM 1073 C C . ALA A 1 136 ? 9.400 13.763 -6.900 1.00 92.50 136 ALA A C 1
ATOM 1075 O O . ALA A 1 136 ? 9.529 14.422 -7.928 1.00 92.50 136 ALA A O 1
ATOM 1076 N N . ALA A 1 137 ? 10.380 13.629 -6.003 1.00 92.62 137 ALA A N 1
ATOM 1077 C CA . ALA A 1 137 ? 11.731 14.164 -6.167 1.00 92.62 137 ALA A CA 1
ATOM 1078 C C . ALA A 1 137 ? 12.628 13.315 -7.093 1.00 92.62 137 ALA A C 1
ATOM 1080 O O . ALA A 1 137 ? 13.795 13.644 -7.279 1.00 92.62 137 ALA A O 1
ATOM 1081 N N . GLY A 1 138 ? 12.116 12.218 -7.663 1.00 87.81 138 GLY A N 1
ATOM 1082 C CA . GLY A 1 138 ? 12.896 11.302 -8.499 1.00 87.81 138 GLY A CA 1
ATOM 1083 C C . GLY A 1 138 ? 13.746 10.301 -7.711 1.00 87.81 138 GLY A C 1
ATOM 1084 O O . GLY A 1 138 ? 14.497 9.537 -8.311 1.00 87.81 138 GLY A O 1
ATOM 1085 N N . HIS A 1 139 ? 13.608 10.239 -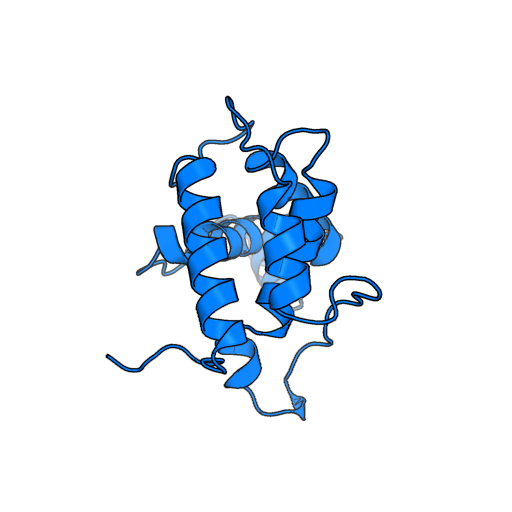6.382 1.00 85.19 139 HIS A N 1
ATOM 1086 C CA . HIS A 1 139 ? 14.294 9.262 -5.530 1.00 85.19 139 HIS A CA 1
ATOM 1087 C C . HIS A 1 139 ? 13.557 7.911 -5.545 1.00 85.19 139 HIS A C 1
ATOM 1089 O O . HIS A 1 139 ? 12.982 7.442 -4.553 1.00 85.19 139 HIS A O 1
ATOM 1095 N N . ILE A 1 140 ? 13.541 7.301 -6.731 1.00 72.12 140 ILE A N 1
ATOM 1096 C CA . ILE A 1 140 ? 13.032 5.955 -6.981 1.00 72.12 140 ILE A CA 1
ATOM 1097 C C . ILE A 1 140 ? 14.220 5.002 -6.813 1.00 72.12 140 ILE A C 1
ATOM 1099 O O . ILE A 1 140 ? 15.101 4.925 -7.661 1.00 72.12 140 ILE A O 1
ATOM 1103 N N . GLY A 1 141 ? 14.269 4.316 -5.677 1.00 59.84 141 GLY A N 1
ATOM 1104 C CA . GLY A 1 141 ? 15.491 3.716 -5.139 1.00 59.84 141 GLY A CA 1
ATOM 1105 C C . GLY A 1 141 ? 15.867 4.466 -3.869 1.00 59.84 141 GLY A C 1
ATOM 1106 O O . GLY A 1 141 ? 16.030 5.681 -3.901 1.00 59.84 141 GLY A O 1
ATOM 1107 N N . GLY A 1 142 ? 15.893 3.776 -2.727 1.00 47.84 142 GLY A N 1
ATOM 1108 C CA . GLY A 1 142 ? 16.247 4.392 -1.449 1.00 47.84 142 GLY A CA 1
ATOM 1109 C C . GLY A 1 142 ? 17.580 5.125 -1.560 1.00 47.84 142 GLY A C 1
ATOM 1110 O O . GLY A 1 142 ? 18.471 4.675 -2.279 1.00 47.84 142 GLY A O 1
ATOM 1111 N N . THR A 1 143 ? 17.710 6.250 -0.862 1.00 35.00 143 THR A N 1
ATOM 1112 C CA . THR A 1 143 ? 19.024 6.838 -0.633 1.00 35.00 143 THR A CA 1
ATOM 1113 C C . THR A 1 143 ? 19.866 5.786 0.074 1.00 35.00 143 THR A C 1
ATOM 1115 O O . THR A 1 143 ? 19.515 5.312 1.154 1.00 35.00 143 THR A O 1
ATOM 1118 N N . SER A 1 144 ? 20.947 5.363 -0.569 1.00 33.50 144 SER A N 1
ATOM 1119 C CA . SER A 1 144 ? 22.062 4.750 0.135 1.00 33.50 144 SER A CA 1
ATOM 1120 C C . SER A 1 144 ? 22.542 5.778 1.163 1.00 33.50 144 SER A C 1
ATOM 1122 O O . SER A 1 144 ? 23.061 6.818 0.760 1.00 33.50 144 SER A O 1
ATOM 1124 N N . GLY A 1 145 ? 22.336 5.516 2.454 1.00 31.98 145 GLY A N 1
ATOM 1125 C CA . GLY A 1 145 ? 22.793 6.383 3.549 1.00 31.98 145 GLY A CA 1
ATOM 1126 C C . GLY A 1 145 ? 21.672 6.853 4.454 1.00 31.98 145 GLY A C 1
ATOM 1127 O O . GLY A 1 145 ? 20.845 7.666 3.984 1.00 31.98 145 GLY A O 1
#

pLDDT: mean 87.71, std 11.94, range [31.98, 98.25]

Solvent-accessible surface area (backbone atoms only — not comparable to full-atom values): 8636 Å² total; per-residue (Å²): 108,72,67,59,60,47,37,48,75,73,66,53,86,78,86,88,77,93,59,93,54,47,76,84,37,47,69,57,55,51,46,54,62,48,51,76,74,33,91,83,62,48,73,69,59,49,42,40,53,53,21,48,40,34,21,29,90,90,24,11,69,51,41,27,52,38,52,45,49,50,56,65,53,29,48,69,56,68,73,42,60,78,92,73,39,77,84,69,69,92,50,94,84,48,83,43,43,64,50,32,49,62,45,52,73,67,46,44,57,28,90,76,44,89,57,94,63,93,58,61,34,61,59,54,53,53,50,50,49,55,51,34,53,35,45,62,73,65,50,67,40,76,74,88,122

Nearest PDB structures (foldseek):
  2vma-assembly1_A  TM=2.880E-01  e=9.719E+00  Vibrio cholerae

Foldseek 3Di:
DVVLVVCVVVVNPDDDDDCPPCLVCVLVVQVVVVCSVDVPDDPLNSLLVVLPQWFPPVLSVLSSLLVLVLVLLAQVLVPDDPVPHDDRDDRPQCPALVSSLVSLVPTHTDPGGPDDGPDGSVVVSVVSNVSSVCVNVVVSHDPPD